Protein AF-A0A8K0P369-F1 (afdb_monomer_lite)

Sequence (151 aa):
MVEKVLRVSVIKANSSPKVNSTLILISTTTSTGDDYRGWIDKKFKARYPELGQFTTHEVVNEEAHCLPSWIAHLSFGGLIKPSEMWKTQVMKMKNIFLKYCKKRMVVRKNTVTKLTTKIEPEVDVGTELVKAYVLQRIYIRIKFLNKQLIQ

Structure (mmCIF, N/CA/C/O backbone):
data_AF-A0A8K0P369-F1
#
_entry.id   AF-A0A8K0P369-F1
#
loop_
_atom_site.group_PDB
_atom_site.id
_atom_site.type_symbol
_atom_site.label_atom_id
_atom_site.label_alt_id
_atom_site.label_comp_id
_atom_site.label_asym_id
_atom_site.label_entity_id
_atom_site.label_seq_id
_atom_site.pdbx_PDB_ins_code
_atom_site.Cartn_x
_atom_site.Cartn_y
_atom_site.Cartn_z
_atom_site.occupancy
_atom_site.B_iso_or_equiv
_atom_site.auth_seq_id
_atom_site.auth_comp_id
_atom_site.auth_asym_id
_atom_site.auth_atom_id
_atom_site.pdbx_PDB_model_num
ATOM 1 N N . MET A 1 1 ? -14.492 -9.892 38.015 1.00 37.03 1 MET A N 1
ATOM 2 C CA . MET A 1 1 ? -14.070 -9.514 36.646 1.00 37.03 1 MET A CA 1
ATOM 3 C C . MET A 1 1 ? -12.899 -8.561 36.783 1.00 37.03 1 MET A C 1
ATOM 5 O O . MET A 1 1 ? -13.084 -7.498 37.349 1.00 37.03 1 MET A O 1
ATOM 9 N N . VAL A 1 2 ? -11.694 -8.975 36.389 1.00 30.80 2 VAL A N 1
ATOM 10 C CA . VAL A 1 2 ? -10.462 -8.194 36.595 1.00 30.80 2 VAL A CA 1
ATOM 11 C C . VAL A 1 2 ? -9.994 -7.666 35.242 1.00 30.80 2 VAL A C 1
ATOM 13 O O . VAL A 1 2 ? -9.654 -8.450 34.354 1.00 30.80 2 VAL A O 1
ATOM 16 N N . GLU A 1 3 ? -10.011 -6.345 35.075 1.00 31.00 3 GLU A N 1
ATOM 17 C CA . GLU A 1 3 ? -9.439 -5.652 33.920 1.00 31.00 3 GLU 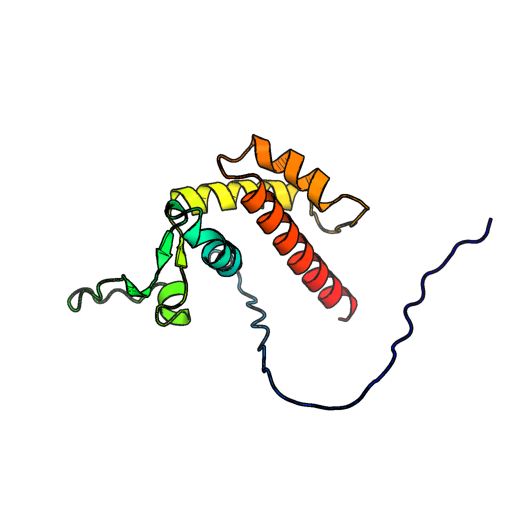A CA 1
ATOM 18 C C . GLU A 1 3 ? -7.919 -5.858 33.881 1.00 31.00 3 GLU A C 1
ATOM 20 O O . GLU A 1 3 ? -7.181 -5.413 34.759 1.00 31.00 3 GLU A O 1
ATOM 25 N N . LYS A 1 4 ? -7.424 -6.530 32.837 1.00 32.53 4 LYS A N 1
ATOM 26 C CA . LYS A 1 4 ? -5.989 -6.584 32.536 1.00 32.53 4 LYS A CA 1
ATOM 27 C C . LYS A 1 4 ? -5.572 -5.294 31.831 1.00 32.53 4 LYS A C 1
ATOM 29 O O . LYS A 1 4 ? -5.637 -5.192 30.608 1.00 32.53 4 LYS A O 1
ATOM 34 N N . VAL A 1 5 ? -5.101 -4.328 32.613 1.00 34.03 5 VAL A N 1
ATOM 35 C CA . VAL A 1 5 ? -4.324 -3.182 32.126 1.00 34.03 5 VAL A CA 1
ATOM 36 C C . VAL A 1 5 ? -2.934 -3.689 31.729 1.00 34.03 5 VAL A C 1
ATOM 38 O O . VAL A 1 5 ? -2.112 -4.019 32.580 1.00 34.03 5 VAL A O 1
ATOM 41 N N . LEU A 1 6 ? -2.661 -3.782 30.427 1.00 32.25 6 LEU A N 1
ATOM 42 C CA . LEU A 1 6 ? -1.325 -4.094 29.913 1.00 32.25 6 LEU A CA 1
ATOM 43 C C . LEU A 1 6 ? -0.425 -2.855 30.048 1.00 32.25 6 LEU A C 1
ATOM 45 O O . LEU A 1 6 ? -0.437 -1.974 29.191 1.00 32.25 6 LEU A O 1
ATOM 49 N N . ARG A 1 7 ? 0.360 -2.791 31.130 1.00 30.56 7 ARG A N 1
ATOM 50 C CA . ARG A 1 7 ? 1.522 -1.895 31.248 1.00 30.56 7 ARG A CA 1
ATOM 51 C C . ARG A 1 7 ? 2.716 -2.555 30.556 1.00 30.56 7 ARG A C 1
ATOM 53 O O . ARG A 1 7 ? 3.091 -3.667 30.913 1.00 30.56 7 ARG A O 1
ATOM 60 N N . VAL A 1 8 ? 3.306 -1.886 29.567 1.00 33.03 8 VAL A N 1
ATOM 61 C CA . VAL A 1 8 ? 4.553 -2.332 28.927 1.00 33.03 8 VAL A CA 1
ATOM 62 C C . VAL A 1 8 ? 5.724 -1.699 29.673 1.00 33.03 8 VAL A C 1
ATOM 64 O O . VAL A 1 8 ? 5.911 -0.486 29.627 1.00 33.03 8 VAL A O 1
ATOM 67 N N . SER A 1 9 ? 6.486 -2.528 30.383 1.00 28.86 9 SER A N 1
ATOM 68 C CA . SER A 1 9 ? 7.721 -2.152 31.072 1.00 28.86 9 SER A CA 1
ATOM 69 C C . SER A 1 9 ? 8.875 -2.035 30.072 1.00 28.86 9 SER A C 1
ATOM 71 O O . SER A 1 9 ? 9.083 -2.924 29.247 1.00 28.86 9 SER A O 1
ATOM 73 N N . VAL A 1 10 ? 9.633 -0.940 30.148 1.00 29.47 10 VAL A N 1
ATOM 74 C CA . VAL A 1 10 ? 10.832 -0.692 29.334 1.00 29.47 10 VAL A CA 1
ATOM 75 C C . VAL A 1 10 ? 11.996 -1.501 29.910 1.00 29.47 10 VAL A C 1
ATOM 77 O O . VAL A 1 10 ? 12.431 -1.234 31.027 1.00 29.47 10 VAL A O 1
ATOM 80 N N . ILE A 1 11 ? 12.517 -2.467 29.151 1.00 31.38 11 ILE A N 1
ATOM 81 C CA . ILE A 1 11 ? 13.785 -3.140 29.463 1.00 31.38 11 ILE A CA 1
ATOM 82 C C . ILE A 1 11 ? 14.880 -2.476 28.624 1.00 31.38 11 ILE A C 1
ATOM 84 O O . ILE A 1 11 ? 14.804 -2.434 27.397 1.00 31.38 11 ILE A O 1
ATOM 88 N N . LYS A 1 12 ? 15.878 -1.915 29.310 1.00 33.22 12 LYS A N 1
ATOM 89 C CA . LYS A 1 12 ? 17.063 -1.263 28.743 1.00 33.22 12 LYS A CA 1
ATOM 90 C C . LYS A 1 12 ? 18.144 -2.332 28.524 1.00 33.22 12 LYS A C 1
ATOM 92 O O . LYS A 1 12 ? 18.484 -3.035 29.469 1.00 33.22 12 LYS A O 1
ATOM 97 N N . ALA A 1 13 ? 18.689 -2.439 27.313 1.00 31.61 13 ALA A N 1
ATOM 98 C CA . ALA A 1 13 ? 19.888 -3.227 27.019 1.00 31.61 13 ALA A CA 1
ATOM 99 C C . ALA A 1 13 ? 20.821 -2.427 26.089 1.00 31.61 13 ALA A C 1
ATOM 101 O O . ALA A 1 13 ? 20.360 -1.778 25.149 1.00 31.61 13 ALA A O 1
ATOM 102 N N . ASN A 1 14 ? 22.116 -2.434 26.417 1.00 30.30 14 ASN A N 1
ATOM 103 C CA . ASN A 1 14 ? 23.197 -1.628 25.836 1.00 30.30 14 ASN A CA 1
ATOM 104 C C . ASN A 1 14 ? 23.828 -2.262 24.569 1.00 30.30 14 ASN A C 1
ATOM 106 O O . ASN A 1 14 ? 23.957 -3.479 24.527 1.00 30.30 14 ASN A O 1
ATOM 110 N N . SER A 1 15 ? 24.274 -1.392 23.631 1.00 37.66 15 SER A N 1
ATOM 111 C CA . SER A 1 15 ? 25.439 -1.444 22.682 1.00 37.66 15 SER A CA 1
ATOM 112 C C . SER A 1 15 ? 25.742 -2.730 21.874 1.00 37.66 15 SER A C 1
ATOM 114 O O . SER A 1 15 ? 25.860 -3.779 22.486 1.00 37.66 15 SER A O 1
ATOM 116 N N . SER A 1 16 ? 26.061 -2.809 20.564 1.00 31.11 16 SER A N 1
ATOM 117 C CA . SER A 1 16 ? 26.398 -1.947 19.385 1.00 31.11 16 SER A CA 1
ATOM 118 C C . SER A 1 16 ? 26.582 -2.908 18.151 1.00 31.11 16 SER A C 1
ATOM 120 O O . SER A 1 16 ? 26.512 -4.112 18.391 1.00 31.11 16 SER A O 1
ATOM 122 N N . PRO A 1 17 ? 26.937 -2.534 16.884 1.00 40.59 17 PRO A N 1
ATOM 123 C CA . PRO A 1 17 ? 26.879 -1.266 16.134 1.00 40.59 17 PRO A CA 1
ATOM 124 C C . PRO A 1 17 ? 26.134 -1.341 14.755 1.00 40.59 17 PRO A C 1
ATOM 126 O O . PRO A 1 17 ? 25.914 -2.402 14.185 1.00 40.59 17 PRO A O 1
ATOM 129 N N . LYS A 1 18 ? 25.858 -0.157 14.177 1.00 34.47 18 LYS A N 1
ATOM 130 C CA . LYS A 1 18 ? 25.704 0.174 12.734 1.00 34.47 18 LYS A CA 1
ATOM 131 C C . LYS A 1 18 ? 24.712 -0.628 11.863 1.00 34.47 18 LYS A C 1
ATOM 133 O O . LYS A 1 18 ? 25.100 -1.517 11.121 1.00 34.47 18 LYS A O 1
ATOM 138 N N . VAL A 1 19 ? 23.507 -0.073 11.718 1.00 28.66 19 VAL A N 1
ATOM 139 C CA . VAL A 1 19 ? 23.041 0.440 10.414 1.00 28.66 19 VAL A CA 1
ATOM 140 C C . VAL A 1 19 ? 22.336 1.753 10.722 1.00 28.66 19 VAL A C 1
ATOM 142 O O . VAL A 1 19 ? 21.310 1.749 11.401 1.00 28.66 19 VAL A O 1
ATOM 145 N N . ASN A 1 20 ? 22.871 2.879 10.246 1.00 28.11 20 ASN A N 1
ATOM 146 C CA . ASN A 1 20 ? 22.118 4.129 10.227 1.00 28.11 20 ASN A CA 1
ATOM 147 C C . ASN A 1 20 ? 20.991 3.965 9.202 1.00 28.11 20 ASN A C 1
ATOM 149 O O . ASN A 1 20 ? 21.076 4.430 8.071 1.00 28.11 20 ASN A O 1
ATOM 153 N N . SER A 1 21 ? 19.928 3.263 9.594 1.00 33.31 21 SER A N 1
ATOM 154 C CA . SER A 1 21 ? 18.623 3.415 8.973 1.00 33.31 21 SER A CA 1
ATOM 155 C C . SER A 1 21 ? 18.132 4.783 9.402 1.00 33.31 21 SER A C 1
ATOM 157 O O . SER A 1 21 ? 17.356 4.915 10.349 1.00 33.31 21 SER A O 1
ATOM 159 N N . THR A 1 22 ? 18.656 5.811 8.739 1.00 28.23 22 THR A N 1
ATOM 160 C CA . THR A 1 22 ? 18.073 7.141 8.737 1.00 28.23 22 THR A CA 1
ATOM 161 C C . THR A 1 22 ? 16.646 6.940 8.257 1.00 28.23 22 THR A C 1
ATOM 163 O O . THR A 1 22 ? 16.378 6.798 7.068 1.00 28.23 22 THR A O 1
ATOM 166 N N . LEU A 1 23 ? 15.725 6.798 9.209 1.00 33.09 23 LEU A N 1
ATOM 167 C CA . LEU A 1 23 ? 14.299 6.842 8.963 1.00 33.09 23 LEU A CA 1
ATOM 168 C C . LEU A 1 23 ? 14.042 8.258 8.471 1.00 33.09 23 LEU A C 1
ATOM 170 O O . LEU A 1 23 ? 13.818 9.158 9.280 1.00 33.09 23 LEU A O 1
ATOM 174 N N . ILE A 1 24 ? 14.142 8.451 7.155 1.00 32.66 24 ILE A N 1
ATOM 175 C CA . ILE A 1 24 ? 13.764 9.694 6.502 1.00 32.66 24 ILE A CA 1
ATOM 176 C C . ILE A 1 24 ? 12.264 9.822 6.744 1.00 32.66 24 ILE A C 1
ATOM 178 O O . ILE A 1 24 ? 11.423 9.231 6.064 1.00 32.66 24 ILE A O 1
ATOM 182 N N . LEU A 1 25 ? 11.929 10.529 7.816 1.00 33.84 25 LEU A N 1
ATOM 183 C CA . LEU A 1 25 ? 10.594 11.005 8.078 1.00 33.84 25 LEU A CA 1
ATOM 184 C C . LEU A 1 25 ? 10.358 12.111 7.053 1.00 33.84 25 LEU A C 1
ATOM 186 O O . LEU A 1 25 ? 10.623 13.275 7.328 1.00 33.84 25 LEU A O 1
ATOM 190 N N . ILE A 1 26 ? 9.922 11.733 5.852 1.00 37.03 26 ILE A N 1
ATOM 191 C CA . ILE A 1 26 ? 9.530 12.695 4.826 1.00 37.03 26 ILE A CA 1
ATOM 192 C C . ILE A 1 26 ? 8.200 13.298 5.278 1.00 37.03 26 ILE A C 1
ATOM 194 O O . ILE A 1 26 ? 7.114 12.782 5.017 1.00 37.03 26 ILE A O 1
ATOM 198 N N . SER A 1 27 ? 8.306 14.362 6.062 1.00 39.25 27 SER A N 1
ATOM 199 C CA . SER A 1 27 ? 7.255 15.341 6.264 1.00 39.25 27 SER A CA 1
ATOM 200 C C . SER A 1 27 ? 7.200 16.216 5.022 1.00 39.25 27 SER A C 1
ATOM 202 O O . SER A 1 27 ? 8.028 17.112 4.901 1.00 39.25 27 SER A O 1
ATOM 204 N N . THR A 1 28 ? 6.249 16.002 4.115 1.00 34.16 28 THR A N 1
ATOM 205 C CA . THR A 1 28 ? 5.946 17.031 3.114 1.00 34.16 28 THR A CA 1
ATOM 206 C C . THR A 1 28 ? 4.456 17.163 2.825 1.00 34.16 28 THR A C 1
ATOM 208 O O . THR A 1 28 ? 3.716 16.222 2.531 1.00 34.16 28 THR A O 1
ATOM 211 N N . THR A 1 29 ? 4.062 18.417 2.978 1.00 34.19 29 THR A N 1
ATOM 212 C CA . THR A 1 29 ? 2.941 19.148 2.410 1.00 34.19 29 THR A CA 1
ATOM 213 C C . THR A 1 29 ? 2.585 18.718 0.982 1.00 34.19 29 THR A C 1
ATOM 215 O O . THR A 1 29 ? 3.451 18.570 0.130 1.00 34.19 29 THR A O 1
ATOM 218 N N . THR A 1 30 ? 1.280 18.530 0.764 1.00 43.22 30 THR A N 1
ATOM 219 C CA . THR A 1 30 ? 0.516 18.786 -0.474 1.00 43.22 30 THR A CA 1
ATOM 220 C C . THR A 1 30 ? 1.190 18.482 -1.831 1.00 43.22 30 THR A C 1
ATOM 222 O O . THR A 1 30 ? 2.054 19.207 -2.306 1.00 43.22 30 THR A O 1
ATOM 225 N N . SER A 1 31 ? 0.653 17.456 -2.505 1.00 41.25 31 SER A N 1
ATOM 226 C CA . SER A 1 31 ? 0.917 16.946 -3.873 1.00 41.25 31 SER A CA 1
ATOM 227 C C . SER A 1 31 ? 2.059 15.933 -4.063 1.00 41.25 31 SER A C 1
ATOM 229 O O . SER A 1 31 ? 1.829 14.921 -4.719 1.00 41.25 31 SER A O 1
ATOM 231 N N . THR A 1 32 ? 3.218 16.093 -3.419 1.00 47.72 32 THR A N 1
ATOM 232 C CA . THR A 1 32 ? 4.393 15.204 -3.629 1.00 47.72 32 THR A CA 1
ATOM 233 C C . THR A 1 32 ? 4.515 14.086 -2.590 1.00 47.72 32 THR A C 1
ATOM 235 O O . THR A 1 32 ? 5.328 13.178 -2.713 1.00 47.72 32 THR A O 1
ATOM 238 N N . GLY A 1 33 ? 3.687 14.121 -1.545 1.00 47.88 33 GLY A N 1
ATOM 239 C CA . GLY A 1 33 ? 3.802 13.211 -0.408 1.00 47.88 33 GLY A CA 1
ATOM 240 C C . GLY A 1 33 ? 3.577 11.732 -0.728 1.00 47.88 33 GLY A C 1
ATOM 241 O O . GLY A 1 33 ? 3.876 10.917 0.125 1.00 47.88 33 GLY A O 1
ATOM 242 N N . ASP A 1 34 ? 3.082 11.342 -1.905 1.00 50.72 34 ASP A N 1
ATOM 243 C CA . ASP A 1 34 ? 2.637 9.967 -2.174 1.00 50.72 34 ASP A CA 1
ATOM 244 C C . ASP A 1 34 ? 3.750 8.927 -2.457 1.00 50.72 34 ASP A C 1
ATOM 246 O O . ASP A 1 34 ? 3.463 7.770 -2.779 1.00 50.72 34 ASP A O 1
ATOM 250 N N . ASP A 1 35 ? 5.016 9.286 -2.251 1.00 51.53 35 ASP A N 1
ATOM 251 C CA . ASP A 1 35 ? 6.201 8.449 -2.507 1.00 51.53 35 ASP A CA 1
ATOM 252 C C . ASP A 1 35 ? 6.424 7.295 -1.511 1.00 51.53 35 ASP A C 1
ATOM 254 O O . ASP A 1 35 ? 7.385 6.533 -1.619 1.00 51.53 35 ASP A O 1
ATOM 258 N N . TYR A 1 36 ? 5.486 7.047 -0.590 1.00 54.97 36 TYR A N 1
ATOM 259 C CA . TYR A 1 36 ? 5.510 5.855 0.277 1.00 54.97 36 TYR A CA 1
ATOM 260 C C . TYR A 1 36 ? 5.345 4.523 -0.485 1.00 54.97 36 TYR A C 1
ATOM 262 O O . TYR A 1 36 ? 5.450 3.457 0.124 1.00 54.97 36 TYR A O 1
ATOM 270 N N . ARG A 1 37 ? 5.083 4.570 -1.796 1.00 65.38 37 ARG A N 1
ATOM 271 C CA . ARG A 1 37 ? 4.927 3.404 -2.680 1.00 65.38 37 ARG A CA 1
ATOM 272 C C . ARG A 1 37 ? 6.233 2.675 -2.985 1.00 65.38 37 ARG A C 1
ATOM 274 O O . ARG A 1 37 ? 6.204 1.459 -3.146 1.00 65.38 37 ARG A O 1
ATOM 281 N N . GLY A 1 38 ? 7.373 3.373 -2.969 1.00 73.00 38 GLY A N 1
ATOM 282 C CA . 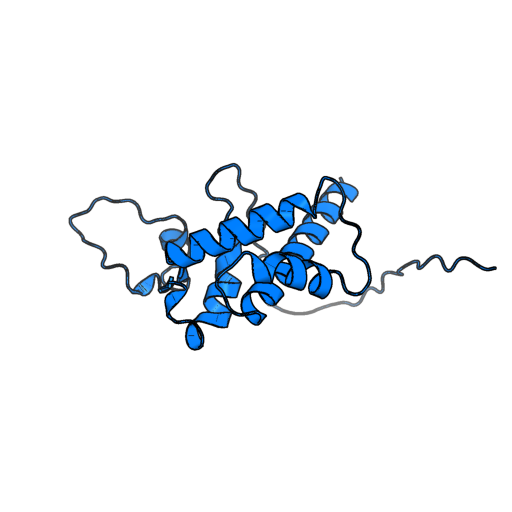GLY A 1 38 ? 8.627 2.847 -3.525 1.00 73.00 38 GLY A CA 1
ATOM 283 C C . GLY A 1 38 ? 9.084 1.503 -2.940 1.00 73.00 38 GLY A C 1
ATOM 284 O O . GLY A 1 38 ? 9.696 0.700 -3.641 1.00 73.00 38 GLY A O 1
ATOM 285 N N . TRP A 1 39 ? 8.749 1.206 -1.678 1.00 83.19 39 TRP A N 1
ATOM 286 C CA . TRP A 1 39 ? 9.037 -0.105 -1.085 1.00 83.19 39 TRP A CA 1
ATOM 287 C C . TRP A 1 39 ? 8.166 -1.232 -1.655 1.00 83.19 39 TRP A C 1
ATOM 289 O O . TRP A 1 39 ? 8.688 -2.313 -1.919 1.00 83.19 39 TRP A O 1
ATOM 299 N N . ILE A 1 40 ? 6.862 -0.998 -1.846 1.00 87.38 40 ILE A N 1
ATOM 300 C CA . ILE A 1 40 ? 5.954 -1.985 -2.453 1.00 87.38 40 ILE A CA 1
ATOM 301 C C . ILE A 1 40 ? 6.390 -2.220 -3.890 1.00 87.38 40 ILE A C 1
ATOM 303 O O . ILE A 1 40 ? 6.606 -3.366 -4.277 1.00 87.38 40 ILE A O 1
ATOM 307 N N . ASP A 1 41 ? 6.615 -1.135 -4.627 1.00 86.38 41 ASP A N 1
ATOM 308 C CA . ASP A 1 41 ? 7.035 -1.175 -6.022 1.00 86.38 41 ASP A CA 1
ATOM 309 C C . ASP A 1 41 ? 8.296 -2.032 -6.150 1.00 86.38 41 ASP A C 1
ATOM 311 O O . ASP A 1 41 ? 8.320 -3.002 -6.904 1.00 86.38 41 ASP A O 1
ATOM 315 N N . LYS A 1 42 ? 9.319 -1.761 -5.325 1.00 86.12 42 LYS A N 1
ATOM 316 C CA . LYS A 1 42 ? 10.587 -2.503 -5.346 1.00 86.12 42 LYS A CA 1
ATOM 317 C C . LYS A 1 42 ? 10.427 -3.961 -4.933 1.00 86.12 42 LYS A C 1
ATOM 319 O O . LYS A 1 42 ? 11.042 -4.835 -5.537 1.00 86.12 42 LYS A O 1
ATOM 324 N N . LYS A 1 43 ? 9.610 -4.236 -3.916 1.00 87.88 43 LYS A N 1
ATOM 325 C CA . LYS A 1 43 ? 9.392 -5.593 -3.402 1.00 87.88 43 LYS A CA 1
ATOM 326 C C . LYS A 1 43 ? 8.683 -6.492 -4.415 1.00 87.88 43 LYS A C 1
ATOM 328 O O . LYS A 1 43 ? 8.963 -7.687 -4.458 1.00 87.88 43 LYS A O 1
ATOM 333 N N . PHE A 1 44 ? 7.763 -5.932 -5.193 1.00 89.81 44 PHE A N 1
ATOM 334 C CA . PHE A 1 44 ? 6.878 -6.695 -6.069 1.00 89.81 44 PHE A CA 1
ATOM 335 C C . PHE A 1 44 ? 7.231 -6.601 -7.556 1.00 89.81 44 PHE A C 1
ATOM 337 O O . PHE A 1 44 ? 6.699 -7.380 -8.343 1.00 89.81 44 PHE A O 1
ATOM 344 N N . LYS A 1 45 ? 8.188 -5.748 -7.938 1.00 89.12 45 LYS A N 1
ATOM 345 C CA . LYS A 1 45 ? 8.622 -5.535 -9.327 1.00 89.12 45 LYS A CA 1
ATOM 346 C C . LYS A 1 45 ? 8.931 -6.809 -10.118 1.00 89.12 45 LYS A C 1
ATOM 348 O O . LYS A 1 45 ? 8.623 -6.868 -11.300 1.00 89.12 45 LYS A O 1
ATOM 353 N N . ALA A 1 46 ? 9.534 -7.816 -9.484 1.00 88.81 46 ALA A N 1
ATOM 354 C CA . ALA A 1 46 ? 9.875 -9.075 -10.151 1.00 88.81 46 ALA A CA 1
ATOM 355 C C . ALA A 1 46 ? 8.638 -9.894 -10.566 1.00 88.81 46 ALA A C 1
ATOM 357 O O . ALA A 1 46 ? 8.701 -10.642 -11.533 1.00 88.81 46 ALA A O 1
ATOM 358 N N . ARG A 1 47 ? 7.527 -9.763 -9.830 1.00 91.62 47 ARG A N 1
ATOM 359 C CA . ARG A 1 47 ? 6.263 -10.469 -10.101 1.00 91.62 47 ARG A CA 1
ATOM 360 C C . ARG A 1 47 ? 5.274 -9.624 -10.895 1.00 91.62 47 ARG A C 1
ATOM 362 O O . ARG A 1 47 ? 4.455 -10.185 -11.605 1.00 91.62 47 ARG A O 1
ATOM 369 N N . TYR A 1 48 ? 5.383 -8.304 -10.773 1.00 89.62 48 TYR A N 1
ATOM 370 C CA . TYR A 1 48 ? 4.515 -7.327 -11.421 1.00 89.62 48 TYR A CA 1
ATOM 371 C C . TYR A 1 48 ? 5.369 -6.284 -12.158 1.00 89.62 48 TYR A C 1
ATOM 373 O O . TYR A 1 48 ? 5.641 -5.192 -11.633 1.00 89.62 48 TYR A O 1
ATOM 381 N N . PRO A 1 49 ? 5.890 -6.618 -13.353 1.00 88.06 49 PRO A N 1
ATOM 382 C CA . PRO A 1 49 ? 6.706 -5.701 -14.138 1.00 88.06 49 PRO A CA 1
ATOM 383 C C . PRO A 1 49 ? 5.966 -4.411 -14.522 1.00 88.06 49 PRO A C 1
ATOM 385 O O . PRO A 1 49 ? 6.607 -3.374 -14.680 1.00 88.06 49 PRO A O 1
ATOM 388 N N . GLU A 1 50 ? 4.643 -4.439 -14.618 1.00 86.50 50 GLU A N 1
ATOM 389 C CA . GLU A 1 50 ? 3.771 -3.325 -14.995 1.00 86.50 50 GLU A CA 1
ATOM 390 C C . GLU A 1 50 ? 3.654 -2.219 -13.932 1.00 86.50 50 GLU A C 1
ATOM 392 O O . GLU A 1 50 ? 3.149 -1.130 -14.222 1.00 86.50 50 GLU A O 1
ATOM 397 N N . LEU A 1 51 ? 4.164 -2.442 -12.713 1.00 85.69 51 LEU A N 1
ATOM 398 C CA . LEU A 1 51 ? 4.125 -1.444 -11.634 1.00 85.69 51 LEU A CA 1
ATOM 399 C C . LEU A 1 51 ? 4.918 -0.170 -11.949 1.00 85.69 51 LEU A C 1
ATOM 401 O O . LEU A 1 51 ? 4.652 0.876 -11.361 1.00 85.69 51 LEU A O 1
ATOM 405 N N . GLY A 1 52 ? 5.892 -0.226 -12.858 1.00 85.31 52 GLY A N 1
ATOM 406 C CA . GLY A 1 52 ? 6.741 0.920 -13.184 1.00 85.31 52 GLY A CA 1
ATOM 407 C C . GLY A 1 52 ? 8.064 0.525 -13.817 1.00 85.31 52 GLY A C 1
ATOM 408 O O . GLY A 1 52 ? 8.233 -0.611 -14.235 1.00 85.31 52 GLY A O 1
ATOM 409 N N . GLN A 1 53 ? 9.033 1.428 -13.870 1.00 82.31 53 GLN A N 1
ATOM 410 C CA . GLN A 1 53 ? 10.387 1.159 -14.374 1.00 82.31 53 GLN A CA 1
ATOM 411 C C . GLN A 1 53 ? 11.428 1.711 -13.401 1.00 82.31 53 GLN A C 1
ATOM 413 O O . GLN A 1 53 ? 11.139 2.645 -12.659 1.00 82.31 53 GLN A O 1
ATOM 418 N N . PHE A 1 54 ? 12.627 1.127 -13.360 1.00 80.12 54 PHE A N 1
ATOM 419 C CA . PHE A 1 54 ? 13.711 1.703 -12.561 1.00 80.12 54 PHE A CA 1
ATOM 420 C C . PHE A 1 54 ? 14.129 3.056 -13.132 1.00 80.12 54 PHE A C 1
ATOM 422 O O . PHE A 1 54 ? 14.169 3.235 -14.350 1.00 80.12 54 PHE A O 1
ATOM 429 N N . THR A 1 55 ? 14.462 3.995 -12.252 1.00 72.50 55 THR A N 1
ATOM 430 C CA . THR A 1 55 ? 14.911 5.337 -12.638 1.00 72.50 55 THR A CA 1
ATOM 431 C C . THR A 1 55 ? 16.273 5.338 -13.339 1.00 72.50 55 THR A C 1
ATOM 433 O O . THR A 1 55 ? 16.612 6.331 -13.967 1.00 72.50 55 THR A O 1
ATOM 436 N N . THR A 1 56 ? 17.027 4.227 -13.322 1.00 64.94 56 THR A N 1
ATOM 437 C CA . THR A 1 56 ? 18.232 4.032 -14.155 1.00 64.94 56 THR A CA 1
ATOM 438 C C . THR A 1 56 ? 17.962 4.091 -15.657 1.00 64.94 56 THR A C 1
A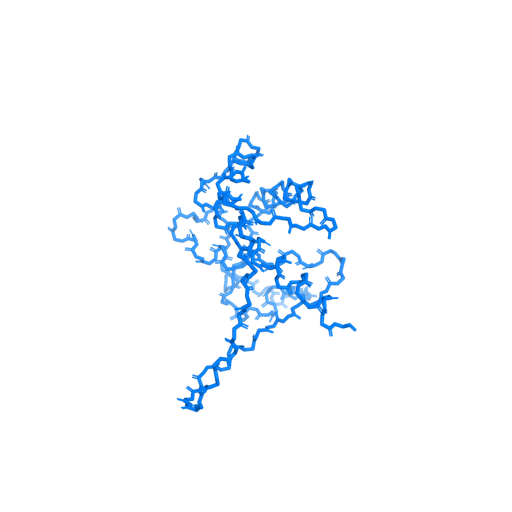TOM 440 O O . THR A 1 56 ? 18.891 4.328 -16.419 1.00 64.94 56 THR A O 1
ATOM 443 N N . HIS A 1 57 ? 16.727 3.835 -16.097 1.00 58.62 57 HIS A N 1
ATOM 444 C CA . HIS A 1 57 ? 16.367 3.822 -17.518 1.00 58.62 57 HIS A CA 1
ATOM 445 C C . HIS A 1 57 ? 15.868 5.178 -18.032 1.00 58.62 57 HIS A C 1
ATOM 447 O O . HIS A 1 57 ? 15.410 5.260 -19.171 1.00 58.62 57 HIS A O 1
ATOM 453 N N . GLU A 1 58 ? 15.924 6.238 -17.219 1.00 59.38 58 GLU A N 1
ATOM 454 C CA . GLU A 1 58 ? 15.671 7.583 -17.727 1.00 59.38 58 GLU A CA 1
ATOM 455 C C . GLU A 1 58 ? 16.852 7.988 -18.613 1.00 59.38 58 GLU A C 1
ATOM 457 O O . GLU A 1 58 ? 17.945 8.275 -18.130 1.00 59.38 58 GLU A O 1
ATOM 462 N N . VAL A 1 59 ? 16.631 7.964 -19.930 1.00 55.72 59 VAL A N 1
ATOM 463 C CA . VAL A 1 59 ? 17.534 8.585 -20.898 1.00 55.72 59 VAL A CA 1
ATOM 464 C C . VAL A 1 59 ? 17.602 10.060 -20.523 1.00 55.72 59 VAL A C 1
ATOM 466 O O . VAL A 1 59 ? 16.618 10.787 -20.675 1.00 55.72 59 VAL A O 1
ATOM 469 N N . VAL A 1 60 ? 18.735 10.486 -19.968 1.00 56.56 60 VAL A N 1
ATOM 470 C CA . VAL A 1 60 ? 19.031 11.905 -19.793 1.00 56.56 60 VAL A CA 1
ATOM 471 C C . VAL A 1 60 ? 19.157 12.456 -21.203 1.00 56.56 60 VAL A C 1
ATOM 473 O O . VAL A 1 60 ? 20.166 12.258 -21.868 1.00 56.56 60 VAL A O 1
ATOM 476 N N . ASN A 1 61 ? 18.080 13.049 -21.705 1.00 52.84 61 ASN A N 1
ATOM 477 C CA . ASN A 1 61 ? 18.144 13.773 -22.956 1.00 52.84 61 ASN A CA 1
ATOM 478 C C . ASN A 1 61 ? 18.931 15.051 -22.650 1.00 52.84 61 ASN A C 1
ATOM 480 O O . ASN A 1 61 ? 18.396 15.944 -21.997 1.00 52.84 61 ASN A O 1
ATOM 484 N N . GLU A 1 62 ? 20.213 15.093 -23.018 1.00 55.03 62 GLU A N 1
ATOM 485 C CA . GLU A 1 62 ? 21.143 16.181 -22.664 1.00 55.03 62 GLU A CA 1
ATOM 486 C C . GLU A 1 62 ? 20.645 17.561 -23.137 1.00 55.03 62 GLU A C 1
ATOM 488 O O . GLU A 1 62 ? 20.985 18.585 -22.550 1.00 55.03 62 GLU A O 1
ATOM 493 N N . GLU A 1 63 ? 19.768 17.578 -24.142 1.00 54.50 63 GLU A N 1
ATOM 494 C CA . GLU A 1 63 ? 19.154 18.773 -24.728 1.00 54.50 63 GLU A CA 1
ATOM 495 C C . GLU A 1 63 ? 17.876 19.233 -24.001 1.00 54.50 63 GLU A C 1
ATOM 497 O O . GLU A 1 63 ? 17.414 20.362 -24.180 1.00 54.50 63 GLU A O 1
ATOM 502 N N . ALA A 1 64 ? 17.286 18.385 -23.153 1.00 57.34 64 ALA A N 1
ATOM 503 C CA . ALA A 1 64 ? 16.128 18.742 -22.350 1.00 57.34 64 ALA A CA 1
ATOM 504 C C . ALA A 1 64 ? 16.603 19.230 -20.976 1.00 57.34 64 ALA A C 1
ATOM 506 O O . ALA A 1 64 ? 16.859 18.433 -20.075 1.00 57.34 64 ALA A O 1
ATOM 507 N N . HIS A 1 65 ? 16.651 20.550 -20.774 1.00 54.28 65 HIS A N 1
ATOM 508 C CA . HIS A 1 65 ? 16.821 21.189 -19.458 1.00 54.28 65 HIS A CA 1
ATOM 509 C C . HIS A 1 65 ? 15.615 20.955 -18.518 1.00 54.28 65 HIS A C 1
ATOM 511 O O . HIS A 1 65 ? 15.132 21.862 -17.839 1.00 54.28 65 HIS A O 1
ATOM 517 N N . CYS A 1 66 ? 15.076 19.740 -18.480 1.00 60.25 66 CYS A N 1
ATOM 518 C CA . CYS A 1 66 ? 14.036 19.346 -17.554 1.00 60.25 66 CYS A CA 1
ATOM 519 C C . CYS A 1 66 ? 14.694 18.899 -16.250 1.00 60.25 66 CYS A C 1
ATOM 521 O O . CYS A 1 66 ? 15.464 17.940 -16.219 1.00 60.25 66 CYS A O 1
ATOM 523 N N . LEU A 1 67 ? 14.369 19.591 -15.156 1.00 63.44 67 LEU A N 1
ATOM 524 C CA . LEU A 1 67 ? 14.756 19.149 -13.821 1.00 63.44 67 LEU A CA 1
ATOM 525 C C . LEU A 1 67 ? 14.244 17.715 -13.591 1.00 63.44 67 LEU A C 1
ATOM 527 O O . LEU A 1 67 ? 13.082 17.428 -13.905 1.00 63.44 67 LEU A O 1
ATOM 531 N N . PRO A 1 68 ? 15.077 16.812 -13.042 1.00 63.69 68 PRO A N 1
ATOM 532 C CA . PRO A 1 68 ? 14.660 15.445 -12.770 1.00 63.69 68 PRO A CA 1
ATOM 533 C C . PRO A 1 68 ? 13.482 15.437 -11.795 1.00 63.69 68 PRO A C 1
ATOM 535 O O . PRO A 1 68 ? 13.381 16.279 -10.898 1.00 63.69 68 PRO A O 1
ATOM 538 N N . SER A 1 69 ? 12.591 14.453 -11.938 1.00 66.06 69 SER A N 1
ATOM 539 C CA . SER A 1 69 ? 11.529 14.248 -10.948 1.00 66.06 69 SER A CA 1
ATOM 540 C C . SER A 1 69 ? 12.130 14.046 -9.551 1.00 66.06 69 SER A C 1
ATOM 542 O O . SER A 1 69 ? 13.239 13.531 -9.419 1.00 66.06 69 SER A O 1
ATOM 544 N N . TRP A 1 70 ? 11.395 14.399 -8.493 1.00 68.25 70 TRP A N 1
ATOM 545 C CA . TRP A 1 70 ? 11.866 14.224 -7.112 1.00 68.25 70 TRP A CA 1
ATOM 546 C C . TRP A 1 70 ? 12.346 12.789 -6.827 1.00 68.25 70 TRP A C 1
ATOM 548 O O . TRP A 1 70 ? 13.385 12.586 -6.204 1.00 68.25 70 TRP A O 1
ATOM 558 N N . ILE A 1 71 ? 11.634 11.789 -7.360 1.00 66.12 71 ILE A N 1
ATOM 559 C CA . ILE A 1 71 ? 12.024 10.379 -7.256 1.00 66.12 71 ILE A CA 1
ATOM 560 C C . ILE A 1 71 ? 13.340 10.131 -7.997 1.00 66.12 71 ILE A C 1
ATOM 562 O O . ILE A 1 71 ? 14.231 9.511 -7.427 1.00 66.12 71 ILE A O 1
ATOM 566 N N . ALA A 1 72 ? 13.490 10.617 -9.231 1.00 67.06 72 ALA A N 1
ATOM 567 C CA . ALA A 1 72 ? 14.732 10.473 -9.990 1.00 67.06 72 ALA A CA 1
ATOM 568 C C . ALA A 1 72 ? 15.916 11.107 -9.241 1.00 67.06 72 ALA A C 1
ATOM 570 O O . ALA A 1 72 ? 16.925 10.433 -9.030 1.00 67.06 72 ALA A O 1
ATOM 571 N N . HIS A 1 73 ? 15.729 12.322 -8.718 1.00 69.75 73 HIS A N 1
ATOM 572 C CA . HIS A 1 73 ? 16.719 13.045 -7.923 1.00 69.75 73 HIS A CA 1
ATOM 573 C C . HIS A 1 73 ? 17.131 12.297 -6.643 1.00 69.75 73 HIS A C 1
ATOM 575 O O . HIS A 1 73 ? 18.318 12.175 -6.362 1.00 69.75 73 HIS A O 1
ATOM 581 N N . LEU A 1 74 ? 16.176 11.746 -5.883 1.00 71.69 74 LEU A N 1
ATOM 582 C CA . LEU A 1 74 ? 16.478 10.991 -4.658 1.00 71.69 74 LEU A CA 1
ATOM 583 C C . LEU A 1 74 ? 17.033 9.587 -4.920 1.00 71.69 74 LEU A C 1
ATOM 585 O O . LEU A 1 74 ? 17.707 9.013 -4.065 1.00 71.69 74 LEU A O 1
ATOM 589 N N . SER A 1 75 ? 16.677 8.990 -6.053 1.00 72.50 75 SER A N 1
ATOM 590 C CA . SER A 1 75 ? 16.913 7.569 -6.294 1.00 72.50 75 SER A CA 1
ATOM 591 C C . SER A 1 75 ? 18.343 7.222 -6.667 1.00 72.50 75 SER A C 1
ATOM 593 O O . SER A 1 75 ? 18.742 6.080 -6.433 1.00 72.50 75 SER A O 1
ATOM 595 N N . PHE A 1 76 ? 19.059 8.141 -7.327 1.00 70.00 76 PHE A N 1
ATOM 596 C CA . PHE A 1 76 ? 20.293 7.837 -8.061 1.00 70.00 76 PHE A CA 1
ATOM 597 C C . PHE A 1 76 ? 20.172 6.540 -8.901 1.00 70.00 76 PHE A C 1
ATOM 599 O O . PHE A 1 76 ? 21.090 5.728 -8.953 1.00 70.00 76 PHE A O 1
ATOM 606 N N . GLY A 1 77 ? 18.994 6.293 -9.494 1.00 68.81 77 GLY A N 1
ATOM 607 C CA . GLY A 1 77 ? 18.685 5.096 -10.292 1.00 68.81 77 GLY A CA 1
ATOM 608 C C . GLY A 1 77 ? 18.075 3.905 -9.527 1.00 68.81 77 GLY A C 1
ATOM 609 O O . GLY A 1 77 ? 17.496 3.003 -10.128 1.00 68.81 77 GLY A O 1
ATOM 610 N N . GLY A 1 78 ? 18.147 3.875 -8.195 1.00 72.44 78 GLY A N 1
ATOM 611 C CA . GLY A 1 78 ? 17.784 2.695 -7.393 1.00 72.44 78 GLY A CA 1
ATOM 612 C C . GLY A 1 78 ? 16.303 2.543 -7.014 1.00 72.44 78 GLY A C 1
ATOM 613 O O . GLY A 1 78 ? 15.942 1.557 -6.352 1.00 72.44 78 GLY A O 1
ATOM 614 N N . LEU A 1 79 ? 15.453 3.511 -7.373 1.00 79.88 79 LEU A N 1
ATOM 615 C CA . LEU A 1 79 ? 14.012 3.503 -7.095 1.00 79.88 79 LEU A CA 1
ATOM 616 C C . LEU A 1 79 ? 13.219 3.228 -8.369 1.00 79.88 79 LEU A C 1
ATOM 618 O O . LEU A 1 79 ? 13.716 3.343 -9.485 1.00 79.88 79 LEU A O 1
ATOM 622 N N . ILE A 1 80 ? 11.959 2.848 -8.185 1.00 81.50 80 ILE A N 1
ATOM 623 C CA . ILE A 1 80 ? 11.034 2.632 -9.290 1.00 81.50 80 ILE A CA 1
ATOM 624 C C . ILE A 1 80 ? 10.219 3.899 -9.495 1.00 81.50 80 ILE A C 1
ATOM 626 O O . ILE A 1 80 ? 9.611 4.418 -8.559 1.00 81.50 80 ILE A O 1
ATOM 630 N N . LYS A 1 81 ? 10.187 4.365 -10.739 1.00 82.94 81 LYS A N 1
ATOM 631 C CA . LYS A 1 81 ? 9.194 5.299 -11.245 1.00 82.94 81 LYS A CA 1
ATOM 632 C C . LYS A 1 81 ? 7.912 4.515 -11.535 1.00 82.94 81 LYS A C 1
ATOM 634 O O . LYS A 1 81 ? 7.919 3.675 -12.438 1.00 82.94 81 LYS A O 1
ATOM 639 N N . PRO A 1 82 ? 6.826 4.738 -10.781 1.00 83.69 82 PRO A N 1
ATOM 640 C CA . PRO A 1 82 ? 5.606 3.964 -10.949 1.00 83.69 82 PRO A CA 1
ATOM 641 C C . PRO A 1 82 ? 4.895 4.311 -12.263 1.00 83.69 82 PRO A C 1
ATOM 643 O O . PRO A 1 82 ? 4.930 5.463 -12.704 1.00 83.69 82 PRO A O 1
ATOM 646 N N . SER A 1 83 ? 4.220 3.328 -12.860 1.00 87.19 83 SER A N 1
ATOM 647 C CA . SER A 1 83 ? 3.375 3.530 -14.043 1.00 87.19 83 SER A CA 1
ATOM 648 C C . SER A 1 83 ? 2.113 4.327 -13.690 1.00 87.19 83 SER A C 1
ATOM 650 O O . SER A 1 83 ? 1.643 4.293 -12.550 1.00 87.19 83 SER A O 1
ATOM 652 N N . GLU A 1 84 ? 1.528 5.042 -14.656 1.00 86.00 84 GLU A N 1
ATOM 653 C CA . GLU A 1 84 ? 0.294 5.816 -14.418 1.00 86.00 84 GLU A CA 1
ATOM 654 C C . GLU A 1 84 ? -0.894 4.930 -14.024 1.00 86.00 84 GLU A C 1
ATOM 656 O O . GLU A 1 84 ? -1.691 5.285 -13.148 1.00 86.00 84 GLU A O 1
ATOM 661 N N . MET A 1 85 ? -0.969 3.726 -14.597 1.00 88.06 85 MET A N 1
ATOM 662 C CA . MET A 1 85 ? -1.971 2.734 -14.217 1.00 88.06 85 MET A CA 1
ATOM 663 C C . MET A 1 85 ? -1.814 2.350 -12.744 1.00 88.06 85 MET A C 1
ATOM 665 O O . MET A 1 85 ? -2.778 2.413 -11.979 1.00 88.06 85 MET A O 1
ATOM 669 N N . TRP A 1 86 ? -0.591 2.041 -12.308 1.00 89.06 86 TRP A N 1
ATOM 670 C CA . TRP A 1 86 ? -0.334 1.703 -10.914 1.00 89.06 86 TRP A CA 1
ATOM 671 C C . TRP A 1 86 ? -0.615 2.877 -9.968 1.00 89.06 86 TRP A C 1
ATOM 673 O O . TRP A 1 86 ? -1.294 2.698 -8.954 1.00 89.06 86 TRP A O 1
ATOM 683 N N . LYS A 1 87 ? -0.191 4.101 -10.313 1.00 87.25 87 LYS A N 1
ATOM 684 C CA . LYS A 1 87 ? -0.518 5.314 -9.539 1.00 87.25 87 LYS A CA 1
ATOM 685 C C . LYS A 1 87 ? -2.025 5.454 -9.329 1.00 87.25 87 LYS A C 1
ATOM 687 O O . LYS A 1 87 ? -2.456 5.707 -8.201 1.00 87.25 87 LYS A O 1
ATOM 692 N N . THR A 1 88 ? -2.816 5.232 -10.378 1.00 90.38 88 THR A N 1
ATOM 693 C CA . THR A 1 88 ? -4.285 5.264 -10.315 1.00 90.38 88 THR A CA 1
ATOM 694 C C . THR A 1 88 ? -4.829 4.254 -9.304 1.00 90.38 88 THR A C 1
ATOM 696 O O . THR A 1 88 ? -5.635 4.618 -8.442 1.00 90.38 88 THR A O 1
ATOM 699 N N . GLN A 1 89 ? -4.343 3.010 -9.331 1.00 91.56 89 GLN A N 1
ATOM 700 C CA . GLN A 1 89 ? -4.763 1.981 -8.373 1.00 91.56 89 GLN A CA 1
ATOM 701 C C . GLN A 1 89 ? -4.373 2.357 -6.937 1.00 91.56 89 GLN A C 1
ATOM 703 O O . GLN A 1 89 ? -5.202 2.280 -6.027 1.00 91.56 89 GLN A O 1
ATOM 708 N N . VAL A 1 90 ? -3.157 2.867 -6.710 1.00 90.19 90 VAL A N 1
ATOM 709 C CA . VAL A 1 90 ? -2.750 3.325 -5.370 1.00 90.19 90 VAL A CA 1
ATOM 710 C C . VAL A 1 90 ? -3.612 4.478 -4.864 1.00 90.19 90 VAL A C 1
ATOM 712 O O . VAL A 1 90 ? -3.936 4.517 -3.673 1.00 90.19 90 VAL A O 1
ATOM 715 N N . MET A 1 91 ? -4.017 5.404 -5.732 1.00 89.81 91 MET A N 1
ATOM 716 C CA . MET A 1 91 ? -4.906 6.499 -5.341 1.00 89.81 91 MET A CA 1
ATOM 717 C C . MET A 1 91 ? -6.280 5.991 -4.897 1.00 89.81 91 MET A C 1
ATOM 719 O O . MET A 1 91 ? -6.793 6.451 -3.872 1.00 89.81 91 MET A O 1
ATOM 723 N N . LYS A 1 92 ? -6.839 4.985 -5.579 1.00 91.81 92 LYS A N 1
ATOM 724 C CA . LYS A 1 92 ? -8.069 4.310 -5.132 1.00 91.81 92 LYS A CA 1
ATOM 725 C C . LYS A 1 92 ? -7.886 3.677 -3.751 1.00 91.81 92 LYS A C 1
ATOM 727 O O . LYS A 1 92 ? -8.653 3.984 -2.832 1.00 91.81 92 LYS A O 1
ATOM 732 N N . MET A 1 93 ? -6.818 2.896 -3.557 1.00 92.75 93 MET A N 1
ATOM 733 C CA . MET A 1 93 ? -6.508 2.282 -2.256 1.00 92.75 93 MET A CA 1
ATOM 734 C C . MET A 1 93 ? -6.348 3.331 -1.145 1.00 92.75 93 MET A C 1
ATOM 736 O O . MET A 1 93 ? -6.872 3.156 -0.043 1.00 92.75 93 MET A O 1
ATOM 740 N N . LYS A 1 94 ? -5.672 4.451 -1.434 1.00 90.81 94 LYS A N 1
ATOM 741 C CA . LYS A 1 94 ? -5.475 5.578 -0.506 1.00 90.81 94 LYS A CA 1
ATOM 742 C C . LYS A 1 94 ? -6.794 6.200 -0.088 1.00 90.81 94 LYS A C 1
ATOM 744 O O . LYS A 1 94 ? -7.011 6.402 1.107 1.00 90.81 94 LYS A O 1
ATOM 749 N N . ASN A 1 95 ? -7.670 6.482 -1.042 1.00 90.00 95 ASN A N 1
ATOM 750 C CA . ASN A 1 95 ? -8.961 7.102 -0.769 1.00 90.00 95 ASN A CA 1
ATOM 751 C C . ASN A 1 95 ? -9.827 6.205 0.120 1.00 90.00 95 ASN A C 1
ATOM 753 O O . ASN A 1 95 ? -10.407 6.682 1.097 1.00 90.00 95 ASN A O 1
ATOM 757 N N . ILE A 1 96 ? -9.861 4.900 -0.153 1.00 90.62 96 ILE A N 1
ATOM 758 C CA . ILE A 1 96 ? -10.585 3.933 0.681 1.00 90.62 96 ILE A CA 1
ATOM 759 C C . ILE A 1 96 ? -9.953 3.854 2.073 1.00 90.62 96 ILE A C 1
ATOM 761 O O . ILE A 1 96 ? -10.657 3.969 3.076 1.00 90.62 96 ILE A O 1
ATOM 765 N N . PHE A 1 97 ? -8.625 3.745 2.162 1.00 89.69 97 PHE A N 1
ATOM 766 C CA . PHE A 1 97 ? -7.915 3.726 3.440 1.00 89.69 97 PHE A CA 1
ATOM 767 C C . PHE A 1 97 ? -8.232 4.962 4.295 1.00 89.69 97 PHE A C 1
ATOM 769 O O . PHE A 1 97 ? -8.514 4.827 5.483 1.00 89.69 97 PHE A O 1
ATOM 776 N N . LEU A 1 98 ? -8.244 6.161 3.707 1.00 87.69 98 LEU A N 1
ATOM 777 C CA . LEU A 1 98 ? -8.560 7.407 4.415 1.00 87.69 98 LEU A CA 1
ATOM 778 C C . LEU A 1 98 ? -10.018 7.469 4.895 1.00 87.69 98 LEU A C 1
ATOM 780 O O . LEU A 1 98 ? -10.273 7.991 5.981 1.00 87.69 98 LEU A O 1
ATOM 784 N N . LYS A 1 99 ? -10.970 6.887 4.149 1.00 86.00 99 LYS A N 1
ATOM 785 C CA . LYS A 1 99 ? -12.367 6.750 4.607 1.00 86.00 99 LYS A CA 1
ATOM 786 C C . LYS A 1 99 ? -12.460 5.914 5.890 1.00 86.00 99 LYS A C 1
ATOM 788 O O . LYS A 1 99 ? -13.268 6.228 6.767 1.00 86.00 99 LYS A O 1
ATOM 793 N N . TYR A 1 100 ? -11.617 4.887 6.020 1.00 80.00 100 TYR A N 1
ATOM 794 C CA . TYR A 1 100 ? -11.562 4.021 7.202 1.00 80.00 100 TYR A CA 1
ATOM 795 C C . TYR A 1 100 ? -10.738 4.600 8.353 1.00 80.00 100 TYR A C 1
ATOM 797 O O . TYR A 1 100 ? -11.125 4.496 9.518 1.00 80.00 100 TYR A O 1
ATOM 805 N N . CYS A 1 101 ? -9.610 5.226 8.043 1.00 77.06 101 CYS A N 1
ATOM 806 C CA . CYS A 1 101 ? -8.674 5.773 9.012 1.00 77.06 101 CYS A CA 1
ATOM 807 C C . CYS A 1 101 ? -8.869 7.289 9.130 1.00 77.06 101 CYS A C 1
ATOM 809 O O . CYS A 1 101 ? -8.083 8.071 8.597 1.00 77.06 101 CYS A O 1
ATOM 811 N N . LYS A 1 102 ? -9.915 7.698 9.863 1.00 73.31 102 LYS A N 1
ATOM 812 C CA . LYS A 1 102 ? -10.203 9.108 10.189 1.00 73.31 102 LYS A CA 1
ATOM 813 C C . LYS A 1 102 ? -9.207 9.659 11.237 1.00 73.31 102 LYS A C 1
ATOM 815 O O . LYS A 1 102 ? -8.054 9.231 11.333 1.00 73.31 102 LYS A O 1
ATOM 820 N N . LYS A 1 103 ? -9.640 10.620 12.067 1.00 69.25 103 LYS A N 1
ATOM 821 C CA . LYS A 1 103 ? -8.819 11.267 13.112 1.00 69.25 103 LYS A CA 1
ATOM 822 C C . LYS A 1 103 ? -8.223 10.284 14.130 1.00 69.25 103 LYS A C 1
ATOM 824 O O . LYS A 1 103 ? -7.140 10.536 14.638 1.00 69.25 103 LYS A O 1
ATOM 829 N N . ARG A 1 104 ? -8.886 9.152 14.389 1.00 69.00 104 ARG A N 1
ATOM 830 C CA . ARG A 1 104 ? -8.399 8.078 15.268 1.00 69.00 104 ARG A CA 1
ATOM 831 C C . ARG A 1 104 ? -8.434 6.751 14.519 1.00 69.00 104 ARG A C 1
ATOM 833 O O . ARG A 1 104 ? -9.365 6.503 13.755 1.00 69.00 104 ARG A O 1
ATOM 840 N N . MET A 1 105 ? -7.431 5.906 14.740 1.00 74.12 105 MET A N 1
ATOM 841 C CA . MET A 1 105 ? -7.393 4.548 14.201 1.00 74.12 105 MET A CA 1
ATOM 842 C C . MET A 1 105 ? -7.434 3.554 15.358 1.00 74.12 105 MET A C 1
ATOM 844 O O . MET A 1 105 ? -6.502 3.491 16.152 1.00 74.12 105 MET A O 1
ATOM 848 N N . VAL A 1 106 ? -8.512 2.776 15.445 1.00 72.31 106 VAL A N 1
ATOM 849 C CA . VAL A 1 106 ? -8.618 1.677 16.409 1.00 72.31 106 VAL A CA 1
ATOM 850 C C . VAL A 1 106 ? -8.168 0.405 15.708 1.00 72.31 106 VAL A C 1
ATOM 852 O O . VAL A 1 106 ? -8.912 -0.174 14.917 1.00 72.31 106 VAL A O 1
ATOM 855 N N . VAL A 1 107 ? -6.937 -0.020 15.977 1.00 75.81 107 VAL A N 1
ATOM 856 C CA . VAL A 1 107 ? -6.419 -1.281 15.443 1.00 75.81 107 VAL A CA 1
ATOM 857 C C . VAL A 1 107 ? -6.982 -2.420 16.284 1.00 75.81 107 VAL A C 1
ATOM 859 O O . VAL A 1 107 ? -6.696 -2.536 17.472 1.00 75.81 107 VAL A O 1
ATOM 862 N N . ARG A 1 108 ? -7.813 -3.257 15.665 1.00 80.19 108 ARG A N 1
ATOM 863 C CA . ARG A 1 108 ? -8.361 -4.485 16.260 1.00 80.19 108 ARG A CA 1
ATOM 864 C C . ARG A 1 108 ? -7.713 -5.721 15.635 1.00 80.19 108 ARG A C 1
ATOM 866 O O . ARG A 1 108 ? -7.029 -5.629 14.608 1.00 80.19 108 ARG A O 1
ATOM 873 N N . LYS A 1 109 ? -7.991 -6.899 16.200 1.00 82.50 109 LYS A N 1
ATOM 874 C CA . LYS A 1 109 ? -7.689 -8.174 15.531 1.00 82.50 109 LYS A CA 1
ATOM 875 C C . LYS A 1 109 ? -8.273 -8.160 14.110 1.00 82.50 109 LYS A C 1
ATOM 877 O O . LYS A 1 109 ? -9.393 -7.689 13.896 1.00 82.50 109 LYS A O 1
ATOM 882 N N . ASN A 1 110 ? -7.493 -8.653 13.151 1.00 86.56 110 ASN A N 1
ATOM 883 C CA . ASN A 1 110 ? -7.864 -8.777 11.736 1.00 86.56 110 ASN A CA 1
ATOM 884 C C . ASN A 1 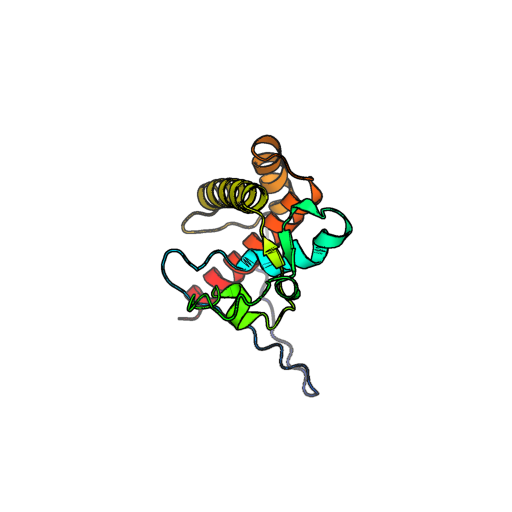110 ? -8.109 -7.443 11.003 1.00 86.56 110 ASN A C 1
ATOM 886 O O . ASN A 1 110 ? -8.800 -7.425 9.988 1.00 86.56 110 ASN A O 1
ATOM 890 N N . THR A 1 111 ? -7.548 -6.321 11.477 1.00 87.56 111 THR A N 1
ATOM 891 C CA . THR A 1 111 ? -7.688 -5.015 10.792 1.00 87.56 111 THR A CA 1
ATOM 892 C C . THR A 1 111 ? -7.140 -5.054 9.364 1.00 87.56 111 THR A C 1
ATOM 894 O O . THR A 1 111 ? -7.795 -4.555 8.455 1.00 87.56 111 THR A O 1
ATOM 897 N N . VAL A 1 112 ? -5.984 -5.697 9.155 1.00 90.25 112 VAL A N 1
ATOM 898 C CA . VAL A 1 112 ? -5.379 -5.855 7.821 1.00 90.25 112 VAL A CA 1
ATOM 899 C C . VAL A 1 112 ? -6.320 -6.620 6.895 1.00 90.25 112 VAL A C 1
ATOM 901 O O . VAL A 1 112 ? -6.655 -6.123 5.825 1.00 90.25 112 VAL A O 1
ATOM 904 N N . THR A 1 113 ? -6.805 -7.788 7.326 1.00 92.81 113 THR A N 1
ATOM 905 C CA . THR A 1 113 ? -7.726 -8.618 6.539 1.00 92.81 113 THR A CA 1
ATOM 906 C C . THR A 1 113 ? -9.004 -7.860 6.199 1.00 92.81 113 THR A C 1
ATOM 908 O O . THR A 1 113 ? -9.376 -7.801 5.037 1.00 92.81 113 THR A O 1
ATOM 911 N N . LYS A 1 114 ? -9.627 -7.197 7.183 1.00 90.81 114 LYS A N 1
ATOM 912 C CA . LYS A 1 114 ? -10.867 -6.431 6.979 1.00 90.81 114 LYS A CA 1
ATOM 913 C C . LYS A 1 114 ? -10.706 -5.268 6.006 1.00 90.81 114 LYS A C 1
ATOM 915 O O . LYS A 1 114 ? -11.638 -4.963 5.276 1.00 90.81 114 LYS A O 1
ATOM 920 N N . LEU A 1 115 ? -9.573 -4.570 6.042 1.00 91.19 115 LEU A N 1
ATOM 921 C CA . LEU A 1 115 ? -9.303 -3.489 5.093 1.00 91.19 115 LEU A CA 1
ATOM 922 C C . LEU A 1 115 ? -8.973 -4.037 3.708 1.00 91.19 115 LEU A C 1
ATOM 924 O O . LEU A 1 115 ? -9.427 -3.470 2.723 1.00 91.19 115 LEU A O 1
ATOM 928 N N . THR A 1 116 ? -8.246 -5.153 3.639 1.00 94.56 116 THR A N 1
ATOM 929 C CA . THR A 1 116 ? -7.930 -5.823 2.372 1.00 94.56 116 THR A CA 1
ATOM 930 C C . THR A 1 116 ? -9.210 -6.218 1.645 1.00 94.56 116 THR A C 1
ATOM 932 O O . THR A 1 116 ? -9.410 -5.766 0.528 1.00 94.56 116 THR A O 1
ATOM 935 N N . THR A 1 117 ? -10.129 -6.930 2.308 1.00 94.44 117 THR A N 1
ATOM 936 C CA . THR A 1 117 ? -11.394 -7.388 1.698 1.00 94.44 117 THR A CA 1
ATOM 937 C C . THR A 1 117 ? -12.314 -6.251 1.253 1.00 94.44 117 THR A C 1
ATOM 939 O O . THR A 1 117 ? -13.276 -6.478 0.534 1.00 94.44 117 THR A O 1
ATOM 942 N N . LYS A 1 118 ? -12.058 -5.023 1.714 1.00 92.25 118 LYS A N 1
ATOM 943 C CA . LYS A 1 118 ? -12.810 -3.821 1.339 1.00 92.25 118 LYS A CA 1
ATOM 944 C C . LYS A 1 118 ? -12.162 -3.030 0.214 1.00 92.25 118 LYS A C 1
ATOM 946 O O . LYS A 1 118 ? -12.848 -2.257 -0.437 1.00 92.25 118 LYS A O 1
ATOM 951 N N . ILE A 1 119 ? -10.848 -3.147 0.060 1.00 94.06 119 ILE A N 1
ATOM 952 C CA . ILE A 1 119 ? -10.089 -2.437 -0.968 1.00 94.06 119 ILE A CA 1
ATOM 953 C C . ILE A 1 119 ? -10.001 -3.289 -2.227 1.00 94.06 119 ILE A C 1
ATOM 955 O O . ILE A 1 119 ? -10.144 -2.753 -3.314 1.00 94.06 119 ILE A O 1
ATOM 959 N N . GLU A 1 120 ? -9.793 -4.593 -2.070 1.00 94.94 120 GLU A N 1
ATOM 960 C CA . GLU A 1 120 ? -9.599 -5.557 -3.153 1.00 94.94 120 GLU A CA 1
ATOM 961 C C . GLU A 1 120 ? -10.673 -5.501 -4.255 1.00 94.94 120 GLU A C 1
ATOM 963 O O . GLU A 1 120 ? -10.277 -5.450 -5.412 1.00 94.94 120 GLU A O 1
ATOM 968 N N . PRO A 1 121 ? -11.986 -5.387 -3.970 1.00 95.50 121 PRO A N 1
ATOM 969 C CA . PRO A 1 121 ? -12.998 -5.295 -5.030 1.00 95.50 121 PRO A CA 1
ATOM 970 C C . PRO A 1 121 ? -12.958 -3.991 -5.846 1.00 95.50 121 PRO A C 1
ATOM 972 O O . PRO A 1 121 ? -13.571 -3.903 -6.903 1.00 95.50 121 PRO A O 1
ATOM 975 N N . GLU A 1 122 ? -12.285 -2.956 -5.341 1.00 93.44 122 GLU A N 1
ATOM 976 C CA . GLU A 1 122 ? -12.289 -1.601 -5.908 1.00 93.44 122 GLU A CA 1
ATOM 977 C C . GLU A 1 122 ? -11.046 -1.317 -6.767 1.00 93.44 122 GLU A C 1
ATOM 979 O O . GLU A 1 122 ? -10.911 -0.234 -7.355 1.00 93.44 122 GLU A O 1
ATOM 984 N N . VAL A 1 123 ? -10.099 -2.257 -6.803 1.00 93.62 123 VAL A N 1
ATOM 985 C CA . VAL A 1 123 ? -8.807 -2.106 -7.472 1.00 93.62 123 VAL A CA 1
ATOM 986 C C . VAL A 1 123 ? -8.484 -3.325 -8.313 1.00 93.62 123 VAL A C 1
ATOM 988 O O . VAL A 1 123 ? -8.777 -4.451 -7.941 1.00 93.62 123 VAL A O 1
ATOM 991 N N . ASP A 1 124 ? -7.838 -3.083 -9.444 1.00 93.38 124 ASP A N 1
ATOM 992 C CA . ASP A 1 124 ? -7.465 -4.131 -10.394 1.00 93.38 124 ASP A CA 1
ATOM 993 C C . ASP A 1 124 ? -5.996 -4.520 -10.197 1.00 93.38 124 ASP A C 1
ATOM 995 O O . ASP A 1 124 ? -5.131 -4.187 -11.005 1.00 93.38 124 ASP A O 1
ATOM 999 N N . VAL A 1 125 ? -5.681 -5.071 -9.018 1.00 91.62 125 VAL A N 1
ATOM 1000 C CA . VAL A 1 125 ? -4.316 -5.462 -8.621 1.00 91.62 125 VAL A CA 1
ATOM 1001 C C . VAL A 1 125 ? -4.350 -6.691 -7.714 1.00 91.62 125 VAL A C 1
ATOM 1003 O O . VAL A 1 125 ? -5.332 -6.931 -7.015 1.00 91.62 125 VAL A O 1
ATOM 1006 N N . GLY A 1 126 ? -3.253 -7.452 -7.677 1.00 92.88 126 GLY A N 1
ATOM 1007 C CA . GLY A 1 126 ? -3.168 -8.682 -6.883 1.00 92.88 126 GLY A CA 1
ATOM 1008 C C . GLY A 1 126 ? -3.424 -8.481 -5.383 1.00 92.88 126 GLY A C 1
ATOM 1009 O O . GLY A 1 126 ? -2.988 -7.494 -4.777 1.00 92.88 126 GLY A 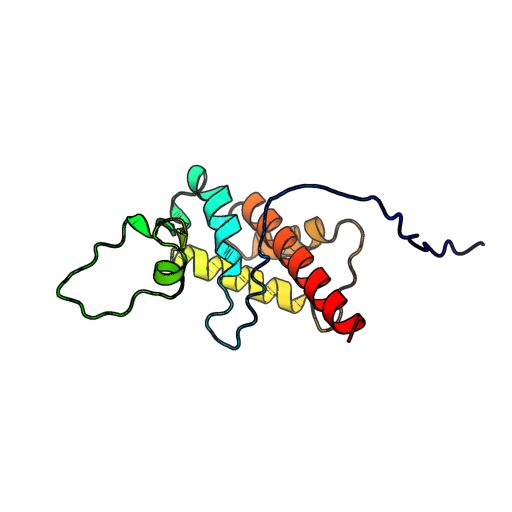O 1
ATOM 1010 N N . THR A 1 127 ? -4.089 -9.450 -4.752 1.00 93.88 127 THR A N 1
ATOM 1011 C CA . THR A 1 127 ? -4.441 -9.435 -3.324 1.00 93.88 127 THR A CA 1
ATOM 1012 C C . THR A 1 127 ? -3.229 -9.188 -2.420 1.00 93.88 127 THR A C 1
ATOM 1014 O O . THR A 1 127 ? -3.325 -8.520 -1.387 1.00 93.88 127 THR A O 1
ATOM 1017 N N . GLU A 1 128 ? -2.060 -9.718 -2.771 1.00 93.44 128 GLU A N 1
ATOM 1018 C CA . GLU A 1 128 ? -0.804 -9.515 -2.048 1.00 93.44 128 GLU A CA 1
ATOM 1019 C C . GLU A 1 128 ? -0.335 -8.057 -2.051 1.00 93.44 128 GLU A C 1
ATOM 1021 O O . GLU A 1 128 ? 0.174 -7.593 -1.026 1.00 93.44 128 GLU A O 1
ATOM 1026 N N . LEU A 1 129 ? -0.546 -7.326 -3.150 1.00 93.00 129 LEU A N 1
ATOM 1027 C CA . LEU A 1 129 ? -0.221 -5.904 -3.260 1.00 93.00 129 LEU A CA 1
ATOM 1028 C C . LEU A 1 129 ? -1.149 -5.098 -2.360 1.00 93.00 129 LEU A C 1
ATOM 1030 O O . LEU A 1 129 ? -0.679 -4.255 -1.594 1.00 93.00 129 LEU A O 1
ATOM 1034 N N . VAL A 1 130 ? -2.445 -5.421 -2.371 1.00 94.25 130 VAL A N 1
ATOM 1035 C CA . VAL A 1 130 ? -3.434 -4.799 -1.481 1.00 94.25 130 VAL A CA 1
ATOM 1036 C C . VAL A 1 130 ? -3.075 -5.052 -0.015 1.00 94.25 130 VAL A C 1
ATOM 1038 O O . VAL A 1 130 ? -3.015 -4.114 0.783 1.00 94.25 130 VAL A O 1
ATOM 1041 N N . LYS A 1 131 ? -2.763 -6.299 0.357 1.00 94.25 131 LYS A N 1
ATOM 1042 C CA . LYS A 1 131 ? -2.343 -6.654 1.726 1.00 94.25 131 LYS A CA 1
ATOM 1043 C C . LYS A 1 131 ? -1.079 -5.905 2.142 1.00 94.25 131 LYS A C 1
ATOM 1045 O O . LYS A 1 131 ? -1.026 -5.371 3.254 1.00 94.25 131 LYS A O 1
ATOM 1050 N N . ALA A 1 132 ? -0.070 -5.851 1.271 1.00 93.00 132 ALA A N 1
ATOM 1051 C CA . ALA A 1 132 ? 1.180 -5.143 1.534 1.00 93.00 132 ALA A CA 1
ATOM 1052 C C . ALA A 1 132 ? 0.949 -3.637 1.711 1.00 93.00 132 ALA A C 1
ATOM 1054 O O . ALA A 1 132 ? 1.457 -3.048 2.670 1.00 93.00 132 ALA A O 1
ATOM 1055 N N . TYR A 1 133 ? 0.124 -3.044 0.847 1.00 93.00 133 TYR A N 1
ATOM 1056 C CA . TYR A 1 133 ? -0.306 -1.655 0.943 1.00 93.00 133 TYR A CA 1
ATOM 1057 C C . TYR A 1 133 ? -0.978 -1.364 2.281 1.00 93.00 133 TYR A C 1
ATOM 1059 O O . TYR A 1 133 ? -0.541 -0.483 3.027 1.00 93.00 133 TYR A O 1
ATOM 1067 N N . VAL A 1 134 ? -1.999 -2.142 2.638 1.00 92.50 134 VAL A N 1
ATOM 1068 C CA . VAL A 1 134 ? -2.737 -1.975 3.894 1.00 92.50 134 VAL A CA 1
ATOM 1069 C C . VAL A 1 134 ? -1.804 -2.077 5.099 1.00 92.50 134 VAL A C 1
ATOM 1071 O O . VAL A 1 134 ? -1.855 -1.222 5.987 1.00 92.50 134 VAL A O 1
ATOM 1074 N N . LEU A 1 135 ? -0.923 -3.080 5.129 1.00 91.56 135 LEU A N 1
ATOM 1075 C CA . LEU A 1 135 ? 0.025 -3.277 6.224 1.00 91.56 135 LEU A CA 1
ATOM 1076 C C . LEU A 1 135 ? 0.955 -2.068 6.392 1.00 91.56 135 LEU A C 1
ATOM 1078 O O . LEU A 1 135 ? 1.099 -1.543 7.501 1.00 91.56 135 LEU A O 1
ATOM 1082 N N . GLN A 1 136 ? 1.545 -1.596 5.293 1.00 91.06 136 GLN A N 1
ATOM 1083 C CA . GLN A 1 136 ? 2.453 -0.453 5.311 1.00 91.06 136 GLN A CA 1
ATOM 1084 C C . GLN A 1 136 ? 1.735 0.819 5.784 1.00 91.06 136 GLN A C 1
ATOM 1086 O O . GLN A 1 136 ? 2.248 1.549 6.638 1.00 91.06 136 GLN A O 1
ATOM 1091 N N . ARG A 1 137 ? 0.519 1.072 5.288 1.00 89.62 137 ARG A N 1
ATOM 1092 C CA . ARG A 1 137 ? -0.267 2.260 5.649 1.00 89.62 137 ARG A CA 1
ATOM 1093 C C . ARG A 1 137 ? -0.706 2.255 7.108 1.00 89.62 137 ARG A C 1
ATOM 1095 O O . ARG A 1 137 ? -0.630 3.301 7.754 1.00 89.62 137 ARG A O 1
ATOM 1102 N N . ILE A 1 138 ? -1.099 1.102 7.654 1.00 90.00 138 ILE A N 1
ATOM 1103 C CA . ILE A 1 138 ? -1.396 0.965 9.087 1.00 90.00 138 ILE A CA 1
ATOM 1104 C C . ILE A 1 138 ? -0.154 1.306 9.909 1.00 90.00 138 ILE A C 1
ATOM 1106 O O . ILE A 1 138 ? -0.239 2.123 10.823 1.00 90.00 138 ILE A O 1
ATOM 1110 N N . TYR A 1 139 ? 1.005 0.738 9.572 1.00 88.88 139 TYR A N 1
ATOM 1111 C CA . TYR A 1 139 ? 2.241 0.978 10.316 1.00 88.88 139 TYR A CA 1
ATOM 1112 C C . TYR A 1 139 ? 2.644 2.459 10.327 1.00 88.88 139 TYR A C 1
ATOM 1114 O O . TYR A 1 139 ? 2.906 3.027 11.392 1.00 88.88 139 TYR A O 1
ATOM 1122 N N . ILE A 1 140 ? 2.624 3.108 9.158 1.00 88.00 140 ILE A N 1
ATOM 1123 C CA . ILE A 1 140 ? 2.891 4.547 9.028 1.00 88.00 140 ILE A CA 1
ATOM 1124 C C . ILE A 1 140 ? 1.893 5.351 9.872 1.00 88.00 140 ILE A C 1
ATOM 1126 O O . ILE A 1 140 ? 2.291 6.260 10.602 1.00 88.00 140 ILE A O 1
ATOM 1130 N N . ARG A 1 141 ? 0.602 5.001 9.826 1.00 87.25 141 ARG A N 1
ATOM 1131 C CA . ARG A 1 141 ? -0.444 5.712 10.569 1.00 87.25 141 ARG A CA 1
ATOM 1132 C C . ARG A 1 141 ? -0.290 5.565 12.082 1.00 87.25 141 ARG A C 1
ATOM 1134 O O . ARG A 1 141 ? -0.453 6.562 12.777 1.00 87.25 141 ARG A O 1
ATOM 1141 N N . ILE A 1 142 ? 0.054 4.380 12.591 1.00 87.38 142 ILE A N 1
ATOM 1142 C CA . ILE A 1 142 ? 0.340 4.173 14.024 1.00 87.38 142 ILE A CA 1
ATOM 1143 C C . ILE A 1 142 ? 1.523 5.043 14.446 1.00 87.38 142 ILE A C 1
ATOM 1145 O O . ILE A 1 142 ? 1.418 5.781 15.420 1.00 87.38 142 ILE A O 1
ATOM 1149 N N . LYS A 1 143 ? 2.630 5.011 13.691 1.00 88.12 143 LYS A N 1
ATOM 1150 C CA . LYS A 1 143 ? 3.811 5.837 13.984 1.00 88.12 143 LYS A CA 1
ATOM 1151 C C . LYS A 1 143 ? 3.477 7.325 14.024 1.00 88.12 143 LYS A C 1
ATOM 1153 O O . LYS A 1 143 ? 3.930 8.021 14.927 1.00 88.12 143 LYS A O 1
ATOM 1158 N N . PHE A 1 144 ? 2.684 7.798 13.066 1.00 87.25 144 PHE A N 1
ATOM 1159 C CA . PHE A 1 144 ? 2.223 9.181 13.033 1.00 87.25 144 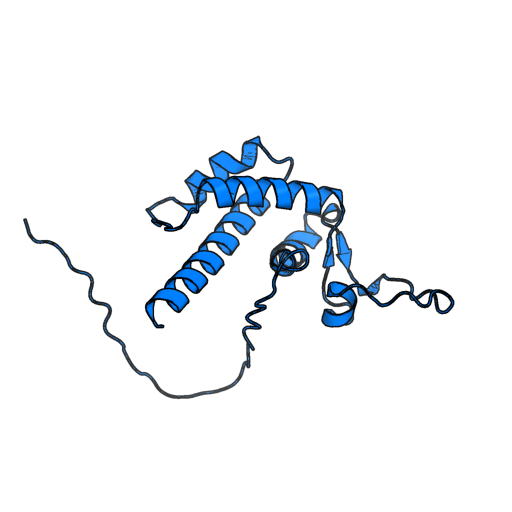PHE A CA 1
ATOM 1160 C C . PHE A 1 144 ? 1.396 9.535 14.276 1.00 87.25 144 PHE A C 1
ATOM 1162 O O . PHE A 1 144 ? 1.694 10.523 14.936 1.00 87.25 144 PHE A O 1
ATOM 1169 N N . LEU A 1 145 ? 0.404 8.711 14.628 1.00 84.88 145 LEU A N 1
ATOM 1170 C CA . LEU A 1 145 ? -0.445 8.946 15.800 1.00 84.88 145 LEU A CA 1
ATOM 1171 C C . LEU A 1 145 ? 0.362 8.920 17.106 1.00 84.88 145 LEU A C 1
ATOM 1173 O O . LEU A 1 145 ? 0.149 9.770 17.960 1.00 84.88 145 LEU A O 1
ATOM 1177 N N . ASN A 1 146 ? 1.333 8.013 17.235 1.00 87.19 146 ASN A N 1
ATOM 1178 C CA . ASN A 1 146 ? 2.198 7.943 18.415 1.00 87.19 146 ASN A CA 1
ATOM 1179 C C . ASN A 1 146 ? 3.056 9.203 18.582 1.00 87.19 146 ASN A C 1
ATOM 1181 O O . ASN A 1 146 ? 3.237 9.664 19.702 1.00 87.19 146 ASN A O 1
ATOM 1185 N N . LYS A 1 147 ? 3.558 9.788 17.486 1.00 88.56 147 LYS A N 1
ATOM 1186 C CA . LYS A 1 147 ? 4.311 11.051 17.553 1.00 88.56 147 LYS A CA 1
ATOM 1187 C C . LYS A 1 147 ? 3.466 12.216 18.066 1.00 88.56 147 LYS A C 1
ATOM 1189 O O . LYS A 1 147 ? 4.002 13.066 18.758 1.00 88.56 147 LYS A O 1
ATOM 1194 N N . GLN A 1 148 ? 2.169 12.233 17.760 1.00 84.75 148 GLN A N 1
ATOM 1195 C CA . GLN A 1 148 ? 1.248 13.273 18.234 1.00 84.75 148 GLN A CA 1
ATOM 1196 C C . GLN A 1 148 ? 0.858 13.125 19.711 1.00 84.75 148 GLN A C 1
ATOM 1198 O O . GLN A 1 148 ? 0.298 14.055 20.267 1.00 84.75 148 GLN A O 1
ATOM 1203 N N . LEU A 1 149 ? 1.103 11.965 20.332 1.00 81.06 149 LEU A N 1
ATOM 1204 C CA . LEU A 1 149 ? 0.809 11.731 21.753 1.00 81.06 149 LEU A CA 1
ATOM 1205 C C . LEU A 1 149 ? 1.976 12.094 22.684 1.00 81.06 149 LEU A C 1
ATOM 1207 O O . LEU A 1 149 ? 1.781 12.147 23.891 1.00 81.06 149 LEU A O 1
ATOM 1211 N N . ILE A 1 150 ? 3.185 12.253 22.137 1.00 75.88 150 ILE A N 1
ATOM 1212 C CA . ILE A 1 150 ? 4.417 12.543 22.894 1.00 75.88 150 ILE A CA 1
ATOM 1213 C C . ILE A 1 150 ? 4.731 14.056 22.897 1.00 75.88 150 ILE A C 1
ATOM 1215 O O . ILE A 1 150 ? 5.577 14.496 23.668 1.00 75.88 150 ILE A O 1
ATOM 1219 N N . GLN A 1 151 ? 4.065 14.832 22.035 1.00 54.91 151 GLN A N 1
ATOM 1220 C CA . GLN A 1 151 ? 4.130 16.300 21.982 1.00 54.91 151 GLN A CA 1
ATOM 1221 C C . GLN A 1 151 ? 3.129 16.914 22.956 1.00 54.91 151 GLN A C 1
ATOM 1223 O O . GLN A 1 151 ? 3.485 17.951 23.551 1.00 54.91 151 GLN A O 1
#

Radius of gyration: 19.14 Å; chains: 1; bounding box: 41×32×61 Å

Foldseek 3Di:
DDDDDDDDDDDDDDDDDDDPPVVPPPDDDDDPPPPLCFVLCVVCCVVCVQQFAFLLPPPPPVPDPDDDDPCNVVCVRPTGDGDPLNVVLVVLLVVLVPVQCDPHDDDDPCPLVVSLVVSVVVGDDDSVSSSVSSVSVVVVSVVVVVVVVVD

pLDDT: mean 70.87, std 22.42, range [28.11, 95.5]

Secondary structure (DSSP, 8-state):
-----------------------------TTSGGGGGHHHHHHHTTT-GGGEEEGGG----TT--PPPPHHHHHHTT-SEEE-HHHHHHHHHHHHHHHHHS-SS----TTHHHHHHHHHGGGSSS-HHHHHHHHHHHHHHHHHHHHHHHH-

Organism: Ladona fulva (NCBI:txid123851)